Protein AF-A0A836VZ35-F1 (afdb_monomer_lite)

Sequence (71 aa):
MDGGTDWLNTSRELSLHELRGKVVLLDFWTYCCINCMHVLPDLKYLEKKYAKQLVVIGVHSAKFENEKGPD

pLDDT: mean 87.32, std 12.74, range [36.16, 97.94]

Structure (mmCIF, N/CA/C/O backbone):
data_AF-A0A836VZ35-F1
#
_entry.id   AF-A0A836VZ35-F1
#
loop_
_atom_site.group_PDB
_atom_site.id
_atom_site.type_symbol
_atom_site.label_atom_id
_atom_site.label_alt_id
_atom_site.label_comp_id
_atom_site.label_asym_id
_atom_site.label_entity_id
_atom_site.label_seq_id
_atom_site.pdbx_PDB_ins_code
_atom_site.Cartn_x
_atom_site.Cartn_y
_atom_site.Cartn_z
_atom_site.occupancy
_atom_site.B_iso_or_equiv
_atom_site.auth_seq_id
_atom_site.auth_comp_id
_atom_site.auth_asym_id
_atom_site.auth_atom_id
_atom_site.pdbx_PDB_model_num
ATOM 1 N N . MET A 1 1 ? 10.723 -21.940 -2.539 1.00 36.16 1 MET A N 1
ATOM 2 C CA . MET A 1 1 ? 9.856 -20.904 -3.142 1.00 36.16 1 MET A CA 1
ATOM 3 C C . MET A 1 1 ? 10.097 -19.705 -2.266 1.00 36.16 1 MET A C 1
ATOM 5 O O . MET A 1 1 ? 9.416 -19.548 -1.264 1.00 36.16 1 MET A O 1
ATOM 9 N N . ASP A 1 2 ? 11.149 -18.962 -2.578 1.00 46.78 2 ASP A N 1
ATOM 10 C CA . ASP A 1 2 ? 11.671 -17.931 -1.686 1.00 46.78 2 ASP A CA 1
ATOM 11 C C . ASP A 1 2 ? 11.121 -16.610 -2.226 1.00 46.78 2 ASP A C 1
ATOM 13 O O . ASP A 1 2 ? 11.751 -15.928 -3.029 1.00 46.78 2 ASP A O 1
ATOM 17 N N . GLY A 1 3 ? 9.840 -16.365 -1.943 1.00 51.12 3 GLY A N 1
ATOM 18 C CA . GLY A 1 3 ? 9.111 -15.184 -2.397 1.00 51.12 3 GLY A CA 1
ATOM 19 C C . GLY A 1 3 ? 8.904 -14.209 -1.243 1.00 51.12 3 GLY A C 1
ATOM 20 O O . GLY A 1 3 ? 8.341 -14.603 -0.227 1.00 51.12 3 GLY A O 1
ATOM 21 N N . GLY A 1 4 ? 9.328 -12.955 -1.438 1.00 60.28 4 GLY A N 1
ATOM 22 C CA . GLY A 1 4 ? 9.269 -11.875 -0.447 1.00 60.28 4 GLY A CA 1
ATOM 23 C C . GLY A 1 4 ? 10.454 -11.926 0.513 1.00 60.28 4 GLY A C 1
ATOM 24 O O . GLY A 1 4 ? 10.353 -12.528 1.574 1.00 60.28 4 GLY A O 1
ATOM 25 N N . THR A 1 5 ? 11.587 -11.333 0.129 1.00 68.44 5 THR A N 1
ATOM 26 C CA . THR A 1 5 ? 12.805 -11.363 0.956 1.00 68.44 5 THR A CA 1
ATOM 27 C C . THR A 1 5 ? 12.735 -10.406 2.139 1.00 68.44 5 THR A C 1
ATOM 29 O O . THR A 1 5 ? 13.364 -10.684 3.150 1.00 68.44 5 THR A O 1
ATOM 32 N N . ASP A 1 6 ? 11.940 -9.332 2.041 1.00 82.94 6 ASP A N 1
ATOM 33 C CA . ASP A 1 6 ? 11.901 -8.266 3.041 1.00 82.94 6 ASP A CA 1
ATOM 34 C C . ASP A 1 6 ? 10.517 -7.625 3.179 1.00 82.94 6 ASP A C 1
ATOM 36 O O . ASP A 1 6 ? 9.750 -7.498 2.220 1.00 82.94 6 ASP A O 1
ATOM 40 N N . TRP A 1 7 ? 10.223 -7.165 4.395 1.00 88.31 7 TRP A N 1
ATOM 41 C CA . TRP A 1 7 ? 9.026 -6.393 4.708 1.00 88.31 7 TRP A CA 1
ATOM 42 C C . TRP A 1 7 ? 9.370 -4.920 4.911 1.00 88.31 7 TRP A C 1
ATOM 44 O O . TRP A 1 7 ? 10.255 -4.573 5.690 1.00 88.31 7 TRP A O 1
ATOM 54 N N . LEU A 1 8 ? 8.608 -4.042 4.262 1.00 89.38 8 LEU A N 1
ATOM 55 C CA . LEU A 1 8 ? 8.733 -2.592 4.395 1.00 89.38 8 LEU A CA 1
ATOM 56 C C . LEU A 1 8 ? 7.533 -2.016 5.156 1.00 89.38 8 LEU A C 1
ATOM 58 O O . LEU A 1 8 ? 6.442 -2.583 5.140 1.00 89.38 8 LEU A O 1
ATOM 62 N N . ASN A 1 9 ? 7.726 -0.866 5.809 1.00 91.06 9 ASN A N 1
ATOM 63 C CA . ASN A 1 9 ? 6.705 -0.162 6.607 1.00 91.06 9 ASN A CA 1
ATOM 64 C C . ASN A 1 9 ? 6.164 -0.945 7.823 1.00 91.06 9 ASN A C 1
ATOM 66 O O . ASN A 1 9 ? 5.128 -0.596 8.386 1.00 91.06 9 ASN A O 1
ATOM 70 N N . THR A 1 10 ? 6.885 -1.974 8.265 1.00 88.88 10 THR A N 1
ATOM 71 C CA . THR A 1 10 ? 6.609 -2.737 9.487 1.00 88.88 10 THR A CA 1
ATOM 72 C C . THR A 1 10 ? 7.922 -3.031 10.206 1.00 88.88 10 THR A C 1
ATOM 74 O O . THR A 1 10 ? 8.977 -3.103 9.585 1.00 88.88 10 THR A O 1
ATOM 77 N N . SER A 1 11 ? 7.873 -3.185 11.529 1.00 86.81 11 SER A N 1
ATOM 78 C CA . SER A 1 11 ? 9.049 -3.530 12.337 1.00 86.81 11 SER A CA 1
ATOM 79 C C . SER A 1 11 ? 9.428 -5.012 12.263 1.00 86.81 11 SER A C 1
ATOM 81 O O . SER A 1 11 ? 10.479 -5.396 12.770 1.00 86.81 11 SER A O 1
ATOM 83 N N . ARG A 1 12 ? 8.558 -5.851 11.689 1.00 86.75 12 ARG A N 1
ATOM 84 C CA . ARG A 1 12 ? 8.738 -7.302 11.551 1.00 86.75 12 ARG A CA 1
ATOM 85 C C . ARG A 1 12 ? 7.809 -7.884 10.492 1.00 86.75 12 ARG A C 1
ATOM 87 O O . ARG A 1 12 ? 6.838 -7.241 10.090 1.00 86.75 12 ARG A O 1
ATOM 94 N N . GLU A 1 13 ? 8.046 -9.141 10.143 1.00 88.06 13 GLU A N 1
ATOM 95 C CA . GLU A 1 13 ? 7.130 -9.931 9.325 1.00 88.06 13 GLU A CA 1
ATOM 96 C C . GLU A 1 13 ? 5.738 -10.032 9.968 1.00 88.06 13 GLU A C 1
ATOM 98 O O . GLU A 1 13 ? 5.591 -10.178 11.192 1.00 88.06 13 GLU A O 1
ATOM 103 N N . LEU A 1 14 ? 4.706 -9.948 9.129 1.00 88.19 14 LEU A N 1
ATOM 104 C CA . LEU A 1 14 ? 3.314 -10.061 9.551 1.00 88.19 14 LEU A CA 1
ATOM 105 C C . LEU A 1 14 ? 2.834 -11.503 9.402 1.00 88.19 14 LEU A C 1
ATOM 107 O O . LEU A 1 14 ? 2.946 -12.094 8.329 1.00 88.19 14 LEU A O 1
ATOM 111 N N . SER A 1 15 ? 2.214 -12.052 10.449 1.00 88.62 15 SER A N 1
ATOM 112 C CA . SER A 1 15 ? 1.481 -13.314 10.334 1.00 88.62 15 SER A CA 1
ATOM 113 C C . SER A 1 15 ? -0.014 -13.062 10.127 1.00 88.62 15 SER A C 1
ATOM 115 O O . SER A 1 15 ? -0.616 -12.188 10.753 1.00 88.62 15 SER A O 1
ATOM 117 N N . LEU A 1 16 ? -0.668 -13.880 9.296 1.00 87.00 16 LEU A N 1
ATOM 118 C CA . LEU A 1 16 ? -2.117 -13.768 9.069 1.00 87.00 16 LEU A CA 1
ATOM 119 C C . LEU A 1 16 ? -2.943 -13.981 10.347 1.00 87.00 16 LEU A C 1
ATOM 121 O O . LEU A 1 16 ? -4.060 -13.478 10.456 1.00 87.00 16 LEU A O 1
ATOM 125 N N . HIS A 1 17 ? -2.408 -14.717 11.327 1.00 92.88 17 HIS A N 1
ATOM 126 C CA . HIS A 1 17 ? -3.071 -14.923 12.612 1.00 92.88 17 HIS A CA 1
ATOM 127 C C . HIS A 1 17 ? -3.283 -13.602 13.367 1.00 92.88 17 HIS A C 1
ATOM 129 O O . HIS A 1 17 ? -4.332 -13.400 13.974 1.00 92.88 17 HIS A O 1
ATOM 135 N N . GLU A 1 18 ? -2.324 -12.683 13.280 1.00 91.44 18 GLU A N 1
ATOM 136 C CA . GLU A 1 18 ? -2.356 -11.388 13.972 1.00 91.44 18 GLU A CA 1
ATOM 137 C C . GLU A 1 18 ? -3.325 -10.390 13.335 1.00 91.44 18 GLU A C 1
ATOM 139 O O . GLU A 1 18 ? -3.704 -9.402 13.960 1.00 91.44 18 GLU A O 1
ATOM 144 N N . LEU A 1 19 ? -3.751 -10.659 12.100 1.00 94.12 19 LEU A N 1
ATOM 145 C CA . LEU A 1 19 ? -4.670 -9.810 11.344 1.00 94.12 19 LEU A CA 1
ATOM 146 C C . LEU A 1 19 ? -6.134 -10.254 11.476 1.00 94.12 19 LEU A C 1
ATOM 148 O O . LEU A 1 19 ? -7.027 -9.626 10.905 1.00 94.12 19 LEU A O 1
ATOM 152 N N . ARG A 1 20 ? -6.408 -11.328 12.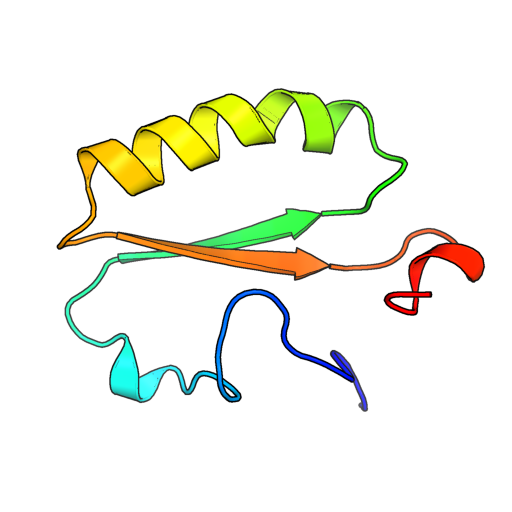228 1.00 94.62 20 ARG A N 1
ATOM 153 C CA . ARG A 1 20 ? -7.772 -11.832 12.434 1.00 94.62 20 ARG A CA 1
ATOM 154 C C . ARG A 1 20 ? -8.677 -10.754 13.035 1.00 94.62 20 ARG A C 1
ATOM 156 O O . ARG A 1 20 ? -8.289 -10.021 13.937 1.00 94.62 20 ARG A O 1
ATOM 163 N N . GLY A 1 21 ? -9.910 -10.685 12.535 1.00 95.94 21 GLY A N 1
ATOM 164 C CA . GLY A 1 21 ? -10.887 -9.662 12.925 1.00 95.94 21 GLY A CA 1
ATOM 165 C C . GLY A 1 21 ? -10.791 -8.364 12.119 1.00 95.94 21 GLY A C 1
ATOM 166 O O . GLY A 1 21 ? -11.647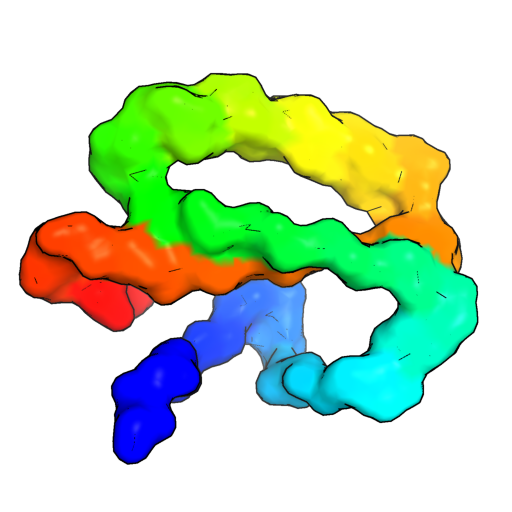 -7.496 12.277 1.00 95.94 21 GLY A O 1
ATOM 167 N N . LYS A 1 22 ? -9.802 -8.245 11.225 1.00 96.69 22 LYS A N 1
ATOM 168 C CA . LYS A 1 22 ? -9.717 -7.181 10.224 1.00 96.69 22 LYS A CA 1
ATOM 169 C C . LYS A 1 22 ? -9.942 -7.744 8.824 1.00 96.69 22 LYS A C 1
ATOM 171 O O . LYS A 1 22 ? -9.668 -8.911 8.551 1.00 96.69 22 LYS A O 1
ATOM 176 N N . VAL A 1 23 ? -10.426 -6.893 7.931 1.00 97.56 23 VAL A N 1
ATOM 177 C CA . VAL A 1 23 ? -10.378 -7.137 6.491 1.00 97.56 23 VAL A CA 1
ATOM 178 C C . VAL A 1 23 ? -8.937 -6.922 6.039 1.00 97.56 23 VAL A C 1
ATOM 180 O O . VAL A 1 23 ? -8.330 -5.905 6.372 1.00 97.56 23 VAL A O 1
ATOM 183 N N . VAL A 1 24 ? -8.391 -7.878 5.292 1.00 96.69 24 VAL A N 1
ATOM 184 C CA . VAL A 1 24 ? -7.045 -7.787 4.717 1.00 96.69 24 VAL A CA 1
ATOM 185 C C . VAL A 1 24 ? -7.180 -7.630 3.209 1.00 96.69 24 VAL A C 1
ATOM 187 O O . VAL A 1 24 ? -7.737 -8.503 2.546 1.00 96.69 24 VAL A O 1
ATOM 190 N N . LEU A 1 25 ? -6.688 -6.513 2.677 1.00 96.69 25 LEU A N 1
ATOM 191 C CA . LEU A 1 25 ? -6.599 -6.257 1.244 1.00 96.69 25 LEU A CA 1
ATOM 192 C C . LEU A 1 25 ? -5.158 -6.506 0.802 1.00 96.69 25 LEU A C 1
ATOM 194 O O . LEU A 1 25 ? -4.241 -5.836 1.275 1.00 96.69 25 LEU A O 1
ATOM 198 N N . LEU A 1 26 ? -4.976 -7.472 -0.095 1.00 94.81 26 LEU A N 1
ATOM 199 C CA . LEU A 1 26 ? -3.697 -7.739 -0.746 1.00 94.81 26 LEU A CA 1
ATOM 200 C C . LEU A 1 26 ? -3.670 -7.016 -2.093 1.00 94.81 26 LEU A C 1
ATOM 202 O O . LEU A 1 26 ? -4.512 -7.290 -2.948 1.00 94.81 26 LEU A O 1
ATOM 206 N N . ASP A 1 27 ? -2.718 -6.108 -2.268 1.00 94.62 27 ASP A N 1
ATOM 207 C CA . ASP A 1 27 ? -2.489 -5.397 -3.525 1.00 94.62 27 ASP A CA 1
ATOM 208 C C . ASP A 1 27 ? -1.213 -5.927 -4.183 1.00 94.62 27 ASP A C 1
ATOM 210 O O . ASP A 1 27 ? -0.120 -5.748 -3.651 1.00 94.62 27 ASP A O 1
ATOM 214 N N . PHE A 1 28 ? -1.340 -6.625 -5.310 1.00 92.94 28 PHE A N 1
ATOM 215 C CA . PHE A 1 28 ? -0.195 -7.150 -6.055 1.00 92.94 28 PHE A CA 1
ATOM 216 C C . PHE A 1 28 ? 0.259 -6.106 -7.064 1.00 92.94 28 PHE A C 1
ATOM 218 O O . PHE A 1 28 ? -0.458 -5.802 -8.019 1.00 92.94 28 PHE A O 1
ATOM 225 N N . TRP A 1 29 ? 1.455 -5.565 -6.861 1.00 92.00 29 TRP A N 1
ATOM 226 C CA . TRP A 1 29 ? 1.886 -4.373 -7.580 1.00 92.00 29 TRP A CA 1
ATOM 227 C C . TRP A 1 29 ? 3.373 -4.400 -7.919 1.00 92.00 29 TRP A C 1
ATOM 229 O O . TRP A 1 29 ? 4.136 -5.228 -7.418 1.00 92.00 29 TRP A O 1
ATOM 239 N N . THR A 1 30 ? 3.781 -3.475 -8.787 1.00 88.75 30 THR A N 1
ATOM 240 C CA . THR A 1 30 ? 5.186 -3.247 -9.128 1.00 88.75 30 THR A CA 1
ATOM 241 C C . THR A 1 30 ? 5.459 -1.772 -9.423 1.00 88.75 30 THR A C 1
ATOM 243 O O . THR A 1 30 ? 4.568 -1.065 -9.906 1.00 88.75 30 THR A O 1
ATOM 246 N N . TYR A 1 31 ? 6.669 -1.300 -9.116 1.00 78.56 31 TYR A N 1
ATOM 247 C CA . TYR A 1 31 ? 7.024 0.123 -9.099 1.00 78.56 31 TYR A CA 1
ATOM 248 C C . TYR A 1 31 ? 6.865 0.837 -10.453 1.00 78.56 31 TYR A C 1
ATOM 250 O O . TYR A 1 31 ? 6.295 1.928 -10.502 1.00 78.56 31 TYR A O 1
ATOM 258 N N . CYS A 1 32 ? 7.283 0.238 -11.572 1.00 83.44 32 CYS A N 1
ATOM 259 C CA . CYS A 1 32 ? 7.173 0.887 -12.887 1.00 83.44 32 CYS A CA 1
ATOM 260 C C . CYS A 1 32 ? 5.756 0.875 -13.497 1.00 83.44 32 CYS A C 1
ATOM 262 O O . CYS A 1 32 ? 5.546 1.372 -14.609 1.00 83.44 32 CYS A O 1
ATOM 264 N N . CYS A 1 33 ? 4.767 0.281 -12.825 1.00 90.12 33 CYS A N 1
ATOM 265 C CA . CYS A 1 33 ? 3.431 0.122 -13.383 1.00 90.12 33 CYS A CA 1
ATOM 266 C C . CYS A 1 33 ? 2.566 1.365 -13.136 1.00 90.12 33 CYS A C 1
ATOM 268 O O . CYS A 1 33 ? 2.074 1.594 -12.031 1.00 90.12 33 CYS A O 1
ATOM 270 N N . ILE A 1 34 ? 2.293 2.129 -14.199 1.00 90.81 34 ILE A N 1
ATOM 271 C CA . ILE A 1 34 ? 1.416 3.311 -14.132 1.00 90.81 34 ILE A CA 1
ATOM 272 C C . ILE A 1 34 ? 0.014 2.982 -13.603 1.00 90.81 34 ILE A C 1
ATOM 274 O O . ILE A 1 34 ? -0.557 3.751 -12.835 1.00 90.81 34 ILE A O 1
ATOM 278 N N . ASN A 1 35 ? -0.510 1.800 -13.938 1.00 90.81 35 ASN A N 1
ATOM 279 C CA . ASN A 1 35 ? -1.810 1.353 -13.446 1.00 90.81 35 ASN A CA 1
ATOM 280 C C . ASN A 1 35 ? -1.782 1.100 -11.934 1.00 90.81 35 ASN A C 1
ATOM 282 O O . ASN A 1 35 ? -2.736 1.459 -11.253 1.00 90.81 35 ASN A O 1
ATOM 286 N N . CYS A 1 36 ? -0.688 0.547 -11.398 1.00 92.50 36 CYS A N 1
ATOM 287 C CA . CYS A 1 36 ? -0.521 0.384 -9.954 1.00 92.50 36 CYS A CA 1
ATOM 288 C C . CYS A 1 36 ? -0.431 1.750 -9.262 1.00 92.50 36 CYS A C 1
ATOM 290 O O . CYS A 1 36 ? -1.117 1.980 -8.269 1.00 92.50 36 CYS A O 1
ATOM 292 N N . MET A 1 37 ? 0.338 2.693 -9.821 1.00 91.00 37 MET A N 1
ATOM 293 C CA . MET A 1 37 ? 0.480 4.038 -9.248 1.00 91.00 37 MET A CA 1
ATOM 294 C C . MET A 1 37 ? -0.853 4.789 -9.138 1.00 91.00 37 MET A C 1
ATOM 296 O O . MET A 1 37 ? -1.078 5.480 -8.146 1.00 91.00 37 MET A O 1
ATOM 300 N N . HIS A 1 38 ? -1.752 4.635 -10.113 1.00 94.31 38 HIS A N 1
ATOM 301 C CA . HIS A 1 38 ? -3.073 5.270 -10.076 1.00 94.31 38 HIS A CA 1
ATOM 302 C C . HIS A 1 38 ? -3.976 4.761 -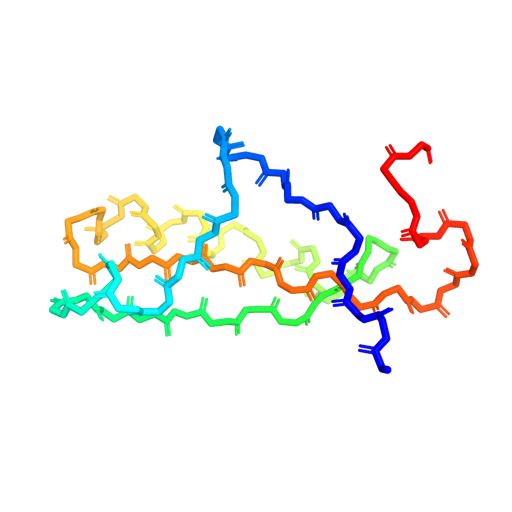8.944 1.00 94.31 38 HIS A C 1
ATOM 304 O O . HIS A 1 38 ? -4.858 5.497 -8.516 1.00 94.31 38 HIS A O 1
ATOM 310 N N . VAL A 1 39 ? -3.754 3.542 -8.444 1.00 95.06 39 VAL A N 1
ATOM 311 C CA . VAL A 1 39 ? -4.575 2.924 -7.388 1.00 95.06 39 VAL A CA 1
ATOM 312 C C . VAL A 1 39 ? -4.075 3.296 -5.981 1.00 95.06 39 VAL A C 1
ATOM 314 O O . VAL A 1 39 ? -4.850 3.299 -5.023 1.00 95.06 39 VAL A O 1
ATOM 317 N N . LEU A 1 40 ? -2.804 3.696 -5.833 1.00 93.38 40 LEU A N 1
ATOM 318 C CA . LEU A 1 40 ? -2.209 4.047 -4.533 1.00 93.38 40 LEU A CA 1
ATOM 319 C C . LEU A 1 40 ? -2.969 5.146 -3.754 1.00 93.38 40 LEU A C 1
ATOM 321 O O . LEU A 1 40 ? -3.120 4.997 -2.536 1.00 93.38 40 LEU A O 1
ATOM 325 N N . PRO A 1 41 ? -3.473 6.236 -4.377 1.00 95.94 41 PRO A N 1
ATOM 326 C CA . PRO A 1 41 ? -4.261 7.244 -3.666 1.00 95.94 41 PRO A CA 1
ATOM 327 C C . PRO A 1 41 ? -5.553 6.679 -3.066 1.00 95.94 41 PRO A C 1
ATOM 329 O O . PRO A 1 41 ? -5.906 7.029 -1.936 1.00 95.94 41 PRO A O 1
ATOM 332 N N . ASP A 1 42 ? -6.222 5.775 -3.784 1.00 97.25 42 ASP A N 1
ATOM 333 C CA . ASP A 1 42 ? -7.454 5.134 -3.323 1.00 97.25 42 ASP A CA 1
ATOM 334 C C . ASP A 1 42 ? -7.171 4.182 -2.157 1.00 97.25 42 ASP A C 1
ATOM 336 O O . ASP A 1 42 ? -7.879 4.208 -1.146 1.00 97.25 42 ASP A O 1
ATOM 340 N N . LEU A 1 43 ? -6.084 3.405 -2.236 1.00 97.00 43 LEU A N 1
ATOM 341 C CA . LEU A 1 43 ? -5.642 2.544 -1.134 1.00 97.00 43 LEU A CA 1
ATOM 342 C C . LEU A 1 43 ? -5.307 3.357 0.119 1.00 97.00 43 LEU A C 1
ATOM 344 O O . LEU A 1 43 ? -5.763 3.015 1.211 1.00 97.00 43 LEU A O 1
ATOM 348 N N . LYS A 1 44 ? -4.598 4.482 -0.034 1.00 95.38 44 LYS A N 1
ATOM 349 C CA . LYS A 1 44 ? -4.288 5.400 1.074 1.00 95.38 44 LYS A CA 1
ATOM 350 C C . LYS A 1 44 ? -5.552 6.001 1.694 1.00 95.38 44 LYS A C 1
ATOM 352 O O . LYS A 1 44 ? -5.637 6.166 2.915 1.00 95.38 44 LYS A O 1
ATOM 357 N N . TYR A 1 45 ? -6.548 6.334 0.874 1.00 97.75 45 TYR A N 1
ATOM 358 C CA . TYR A 1 45 ? -7.845 6.796 1.365 1.00 97.75 45 TYR A CA 1
ATOM 359 C C . TYR A 1 45 ? -8.564 5.706 2.171 1.00 97.75 45 TYR A C 1
ATOM 361 O O . TYR A 1 45 ? -9.049 5.983 3.272 1.00 97.75 45 TYR A O 1
ATOM 369 N N . LEU A 1 46 ? -8.614 4.475 1.654 1.00 97.88 46 LEU A N 1
ATOM 370 C CA . LEU A 1 46 ? -9.266 3.344 2.317 1.00 97.88 46 LEU A CA 1
ATOM 371 C C . LEU A 1 46 ? -8.586 2.985 3.641 1.00 97.88 46 LEU A C 1
ATOM 373 O O . LEU A 1 46 ? -9.283 2.825 4.646 1.00 97.88 46 LEU A O 1
ATOM 377 N N . GLU A 1 47 ? -7.254 2.927 3.661 1.00 96.00 47 GLU A N 1
ATOM 378 C CA . GLU A 1 47 ? -6.461 2.698 4.872 1.00 96.00 47 GLU A CA 1
ATOM 379 C C . GLU A 1 47 ? -6.806 3.734 5.949 1.00 96.00 47 GLU A C 1
ATOM 381 O O . GLU A 1 47 ? -7.134 3.377 7.081 1.00 96.00 47 GLU A O 1
ATOM 386 N N . LYS A 1 48 ? -6.839 5.025 5.590 1.00 96.94 48 LYS A N 1
ATOM 387 C CA . LYS A 1 48 ? -7.193 6.094 6.534 1.00 96.94 48 LYS A CA 1
ATOM 388 C C . LYS A 1 48 ? -8.649 6.006 6.999 1.00 96.94 48 LYS A C 1
ATOM 390 O O . LYS A 1 48 ? -8.930 6.216 8.179 1.00 96.94 48 LYS A O 1
ATOM 395 N N . LYS A 1 49 ? -9.584 5.727 6.086 1.00 97.94 49 LYS A N 1
ATOM 396 C CA . LYS A 1 49 ? -11.025 5.668 6.381 1.00 97.94 49 LYS A CA 1
ATOM 397 C C . LYS A 1 49 ? -11.380 4.507 7.308 1.00 97.94 49 LYS A C 1
ATOM 399 O O . LYS A 1 49 ? -12.246 4.663 8.167 1.00 97.94 49 LYS A O 1
ATOM 404 N N . TYR A 1 50 ? -10.711 3.370 7.144 1.00 97.88 50 TYR A N 1
ATOM 405 C CA . TYR A 1 50 ? -10.996 2.129 7.862 1.00 97.88 50 TYR A CA 1
ATOM 406 C C . TYR A 1 50 ? -9.813 1.669 8.720 1.00 97.88 50 TYR A C 1
ATOM 408 O O . TYR A 1 50 ? -9.607 0.473 8.895 1.00 97.88 50 TYR A O 1
ATOM 416 N N . ALA A 1 51 ? -9.055 2.600 9.306 1.00 94.44 51 ALA A N 1
ATOM 417 C CA . ALA A 1 51 ? -7.795 2.317 10.006 1.00 94.44 51 ALA A CA 1
ATOM 418 C C . ALA A 1 51 ? -7.889 1.266 11.134 1.00 94.44 51 ALA A C 1
ATOM 420 O O . ALA A 1 51 ? -6.892 0.652 11.515 1.00 94.44 51 ALA A O 1
ATOM 421 N N . LYS A 1 52 ? -9.084 1.046 11.699 1.00 96.06 52 LYS A N 1
ATOM 422 C CA . LYS A 1 52 ? -9.308 0.033 12.744 1.00 96.06 52 LYS A CA 1
ATOM 423 C C . LYS A 1 52 ? -9.733 -1.327 12.182 1.00 96.06 52 LYS A C 1
ATOM 425 O O . LYS A 1 52 ? -9.557 -2.330 12.869 1.00 96.06 52 LYS A O 1
ATOM 430 N N . GLN A 1 53 ? -10.292 -1.362 10.974 1.00 97.44 53 GLN A N 1
ATOM 431 C CA . GLN A 1 53 ? -10.960 -2.527 10.388 1.00 97.44 53 GLN A CA 1
ATOM 432 C C . GLN A 1 53 ? -10.241 -3.091 9.163 1.00 97.44 53 GLN A C 1
ATOM 434 O O . GLN A 1 53 ? -10.442 -4.260 8.853 1.00 97.44 53 GLN A O 1
ATOM 439 N N . LEU A 1 54 ? -9.436 -2.289 8.469 1.00 97.38 54 LEU A N 1
ATOM 440 C CA . LEU A 1 54 ? -8.750 -2.651 7.235 1.00 97.38 54 LEU A CA 1
ATOM 441 C C . LEU A 1 54 ? -7.237 -2.656 7.447 1.00 97.38 54 LEU A C 1
ATOM 443 O O . LEU A 1 54 ? -6.687 -1.770 8.099 1.00 97.38 54 LEU A O 1
ATOM 447 N N . VAL A 1 55 ? -6.577 -3.647 6.858 1.00 96.56 55 VAL A N 1
ATOM 448 C CA . VAL A 1 55 ? -5.125 -3.687 6.672 1.00 96.56 55 VAL A CA 1
ATOM 449 C C . VAL A 1 55 ? -4.854 -3.848 5.186 1.00 96.56 55 VAL A C 1
ATOM 451 O O . VAL A 1 55 ? -5.416 -4.743 4.554 1.00 96.56 55 VAL A O 1
ATOM 454 N N . VAL A 1 56 ? -4.008 -2.982 4.636 1.00 96.38 56 VAL A N 1
ATOM 455 C CA . VAL A 1 56 ? -3.545 -3.063 3.248 1.00 96.38 56 VAL A CA 1
ATOM 456 C C . VAL A 1 56 ? -2.132 -3.638 3.253 1.00 96.38 56 VAL A C 1
ATOM 458 O O .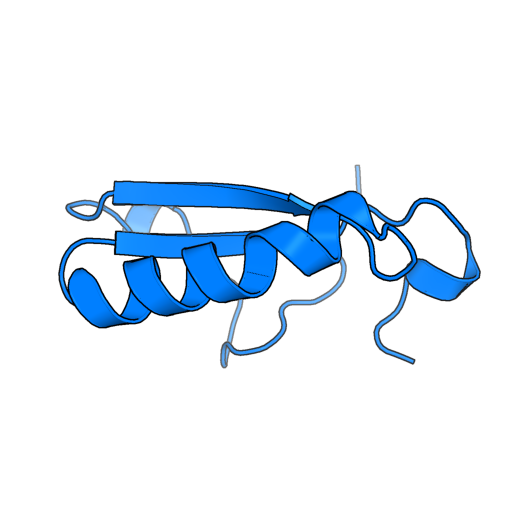 VAL A 1 56 ? -1.267 -3.138 3.967 1.00 96.38 56 VAL A O 1
ATOM 461 N N . ILE A 1 57 ? -1.900 -4.695 2.476 1.00 94.69 57 ILE A N 1
ATOM 462 C CA . ILE A 1 57 ? -0.576 -5.292 2.278 1.00 94.69 57 ILE A CA 1
ATOM 463 C C . ILE A 1 57 ? -0.244 -5.209 0.792 1.00 94.69 57 ILE A C 1
ATOM 465 O O . ILE A 1 57 ? -0.883 -5.865 -0.029 1.00 94.69 57 ILE A O 1
ATOM 469 N N . GLY A 1 58 ? 0.764 -4.406 0.458 1.00 93.56 58 GLY A N 1
ATOM 470 C CA . GLY A 1 58 ? 1.323 -4.350 -0.888 1.00 93.56 58 GLY A CA 1
ATOM 471 C C . GLY A 1 58 ? 2.276 -5.520 -1.115 1.00 93.56 58 GLY A C 1
ATOM 472 O O . GLY A 1 58 ? 3.377 -5.533 -0.570 1.00 93.56 58 GLY A O 1
ATOM 473 N N . VAL A 1 59 ? 1.873 -6.489 -1.929 1.00 92.00 59 VAL A N 1
ATOM 474 C CA . VAL A 1 59 ? 2.696 -7.632 -2.331 1.00 92.00 59 VAL A CA 1
ATOM 475 C C . VAL A 1 59 ? 3.482 -7.249 -3.581 1.00 92.00 59 VAL A C 1
ATOM 477 O O . VAL A 1 59 ? 3.004 -7.389 -4.711 1.00 92.00 59 VAL A O 1
ATOM 480 N N . HIS A 1 60 ? 4.694 -6.729 -3.375 1.00 90.56 60 HIS A N 1
ATOM 481 C CA . HIS A 1 60 ? 5.550 -6.316 -4.481 1.00 90.56 60 HIS A CA 1
ATOM 482 C C . HIS A 1 60 ? 5.993 -7.528 -5.307 1.00 90.56 60 HIS A C 1
ATOM 484 O O . HIS A 1 60 ? 6.711 -8.403 -4.827 1.00 90.56 60 HIS A O 1
ATOM 490 N N . SER A 1 61 ? 5.543 -7.577 -6.557 1.00 86.06 61 SER A N 1
ATOM 491 C CA . SER A 1 61 ? 5.818 -8.657 -7.503 1.00 86.06 61 SER A CA 1
ATOM 492 C C . SER A 1 61 ? 6.555 -8.064 -8.696 1.00 86.06 61 SER A C 1
ATOM 494 O O . SER A 1 61 ? 5.941 -7.702 -9.699 1.00 86.06 61 SER A O 1
ATOM 496 N N . ALA A 1 62 ? 7.870 -7.904 -8.527 1.00 83.12 62 ALA A N 1
ATOM 497 C CA . ALA A 1 62 ? 8.771 -7.261 -9.477 1.00 83.12 62 ALA A CA 1
ATOM 498 C C . ALA A 1 62 ? 8.543 -7.743 -10.918 1.00 83.12 62 ALA A C 1
ATOM 500 O O . ALA A 1 62 ? 8.583 -8.948 -11.192 1.00 83.12 62 ALA A O 1
ATOM 501 N N . LYS A 1 63 ? 8.331 -6.801 -11.843 1.00 78.00 63 LYS A N 1
ATOM 502 C CA . LYS A 1 63 ? 8.256 -7.102 -13.278 1.00 78.00 63 LYS A CA 1
ATOM 503 C C . LYS A 1 63 ? 9.654 -7.207 -13.883 1.00 78.00 63 LYS A C 1
ATOM 505 O O . LYS A 1 63 ? 9.862 -8.008 -14.795 1.00 78.00 63 LYS A O 1
ATOM 510 N N . PHE A 1 64 ? 10.593 -6.409 -13.385 1.00 82.31 64 PHE A N 1
ATOM 511 C CA . PHE A 1 64 ? 11.977 -6.364 -13.844 1.00 82.31 64 PHE A CA 1
ATOM 512 C C . PHE A 1 64 ? 12.972 -6.697 -12.724 1.00 82.31 64 PHE A C 1
ATOM 514 O O . PHE A 1 64 ? 12.670 -6.578 -11.540 1.00 82.31 64 PHE A O 1
ATOM 521 N N . GLU A 1 65 ? 14.187 -7.116 -13.095 1.00 79.56 65 GLU A N 1
ATOM 522 C CA . GLU A 1 65 ? 15.244 -7.485 -12.136 1.00 79.56 65 GLU A CA 1
ATOM 523 C C . GLU A 1 65 ? 15.601 -6.340 -11.178 1.00 79.56 65 GLU A C 1
ATOM 525 O O . GLU A 1 65 ? 15.784 -6.568 -9.987 1.00 79.56 65 GLU A O 1
ATOM 530 N N . ASN A 1 66 ? 15.626 -5.102 -11.680 1.00 78.94 66 ASN A N 1
ATOM 531 C CA . ASN A 1 6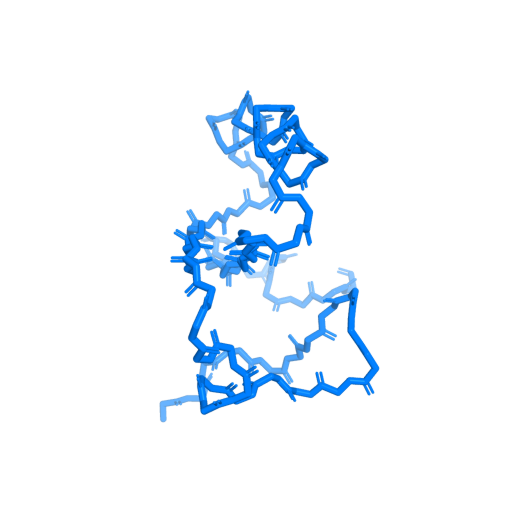6 ? 15.906 -3.898 -10.896 1.00 78.94 66 ASN A CA 1
ATOM 532 C C . ASN A 1 66 ? 14.774 -3.505 -9.932 1.00 78.94 66 ASN A C 1
ATOM 534 O O . ASN A 1 66 ? 14.899 -2.510 -9.236 1.00 78.94 66 ASN A O 1
ATOM 538 N N . GLU A 1 67 ? 13.664 -4.243 -9.913 1.00 75.81 67 GLU A N 1
ATOM 539 C CA . GLU A 1 67 ? 12.559 -4.037 -8.975 1.00 75.81 67 GLU A CA 1
ATOM 540 C C . GLU A 1 67 ? 12.547 -5.114 -7.876 1.00 75.81 67 GLU A C 1
ATOM 542 O O . GLU A 1 67 ? 11.681 -5.117 -7.010 1.00 75.81 67 GLU A O 1
ATOM 547 N N . LYS A 1 68 ? 13.462 -6.088 -7.883 1.00 76.75 68 LYS A N 1
ATOM 548 C CA . LYS A 1 68 ? 13.406 -7.193 -6.910 1.00 76.75 68 LYS A CA 1
ATOM 549 C C . LYS A 1 68 ? 13.834 -6.800 -5.497 1.00 76.75 68 LYS A C 1
ATOM 551 O O . LYS A 1 68 ? 13.399 -7.452 -4.553 1.00 76.75 68 LYS A O 1
ATOM 556 N N . GLY A 1 69 ? 14.679 -5.782 -5.366 1.00 68.12 69 GLY A N 1
ATOM 557 C CA . GLY A 1 69 ? 15.215 -5.316 -4.091 1.00 68.12 69 GLY A CA 1
ATOM 558 C C . GLY A 1 69 ? 14.679 -3.938 -3.693 1.00 68.12 69 GLY A C 1
ATOM 559 O O . GLY A 1 69 ? 14.121 -3.231 -4.531 1.00 68.12 69 GLY A O 1
ATOM 560 N N . PRO A 1 70 ? 14.840 -3.553 -2.418 1.00 65.88 70 PRO A N 1
ATOM 561 C CA 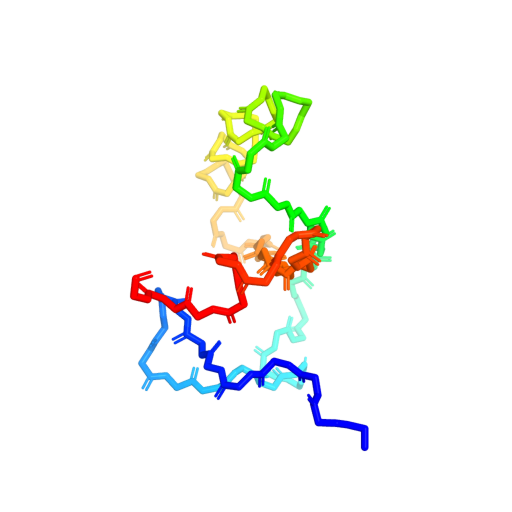. PRO A 1 70 ? 14.558 -2.201 -1.937 1.00 65.88 70 PRO A CA 1
ATOM 562 C C . PRO A 1 70 ? 15.641 -1.165 -2.314 1.00 65.88 70 PRO A C 1
ATOM 564 O O . PRO A 1 70 ? 15.467 0.006 -1.973 1.00 65.88 70 PRO A O 1
ATOM 567 N N . ASP A 1 71 ? 16.729 -1.599 -2.967 1.00 57.97 71 ASP A N 1
ATOM 568 C CA . ASP A 1 71 ? 17.881 -0.787 -3.399 1.00 57.97 71 ASP A CA 1
ATOM 569 C C . ASP A 1 71 ? 17.640 -0.018 -4.711 1.00 57.97 71 ASP A C 1
ATOM 571 O O . ASP A 1 71 ? 17.056 -0.603 -5.655 1.00 57.97 71 ASP A O 1
#

Radius of gyration: 13.17 Å; chains: 1; bounding box: 29×28×28 Å

Secondary structure (DSSP, 8-state):
--------SSSSPPPGGGGTTSEEEEEEE-TT-HHHHHHHHHHHHHHHHTTTTEEEEEEE--SSGGGSS--

Foldseek 3Di:
DDADPDDPPDPDDDDPVVCPQAAEAEAEDFDVDPVSVVCVVVVVVVCVVQVPHYDYDYRYDYPDPVGRDPD